Protein AF-A0A353R344-F1 (afdb_monomer_lite)

Radius of gyration: 13.62 Å; chains: 1; bounding box: 38×19×35 Å

Structure (mmCIF, N/CA/C/O backbone):
data_AF-A0A353R344-F1
#
_entry.id   AF-A0A353R344-F1
#
loop_
_atom_site.group_PDB
_atom_site.id
_atom_site.type_symbol
_atom_site.label_atom_id
_atom_site.label_alt_id
_atom_site.label_comp_id
_atom_site.label_asym_id
_atom_site.label_entity_id
_atom_site.label_seq_id
_atom_site.pdbx_PDB_ins_code
_atom_site.Cartn_x
_atom_site.Cartn_y
_atom_site.Cartn_z
_atom_site.occupancy
_atom_site.B_iso_or_equiv
_atom_site.auth_seq_id
_atom_site.auth_comp_id
_atom_site.auth_asym_id
_atom_site.auth_atom_id
_atom_site.pdbx_PDB_model_num
ATOM 1 N N . GLY A 1 1 ? 18.138 12.105 4.339 1.00 71.88 1 GLY A N 1
ATOM 2 C CA . GLY A 1 1 ? 16.715 11.893 4.014 1.00 71.88 1 GLY A CA 1
ATOM 3 C C . GLY A 1 1 ? 16.516 10.464 3.564 1.00 71.88 1 GLY A C 1
ATOM 4 O O . GLY A 1 1 ? 17.320 9.983 2.771 1.00 71.88 1 GLY A O 1
ATOM 5 N N . TYR A 1 2 ? 15.501 9.785 4.090 1.00 81.69 2 TYR A N 1
ATOM 6 C CA . TYR A 1 2 ? 15.155 8.422 3.682 1.00 81.69 2 TYR A CA 1
ATOM 7 C C . TYR A 1 2 ? 14.350 8.456 2.379 1.00 81.69 2 TYR A C 1
ATOM 9 O O . TYR A 1 2 ? 13.499 9.324 2.196 1.00 81.69 2 TYR A O 1
ATOM 17 N N . LYS A 1 3 ? 14.643 7.541 1.450 1.00 84.88 3 LYS A N 1
ATOM 18 C CA . LYS A 1 3 ? 13.891 7.407 0.195 1.00 84.88 3 LYS A CA 1
ATOM 19 C C . LYS A 1 3 ? 12.830 6.324 0.358 1.00 84.88 3 LYS A C 1
ATOM 21 O O . LYS A 1 3 ? 13.172 5.177 0.628 1.00 84.88 3 LYS A O 1
ATOM 26 N N . THR A 1 4 ? 11.567 6.665 0.121 1.00 89.94 4 THR A N 1
ATOM 27 C CA . THR A 1 4 ? 10.457 5.703 0.144 1.00 89.94 4 THR A CA 1
ATOM 28 C C . THR A 1 4 ? 10.143 5.237 -1.272 1.00 89.94 4 THR A C 1
ATOM 30 O O . THR A 1 4 ? 9.684 6.018 -2.101 1.00 89.94 4 THR A O 1
ATOM 33 N N . HIS A 1 5 ? 10.391 3.955 -1.560 1.00 93.00 5 HIS A N 1
ATOM 34 C CA . HIS A 1 5 ? 10.045 3.339 -2.848 1.00 93.00 5 HIS A CA 1
ATOM 35 C C . HIS A 1 5 ? 8.720 2.559 -2.807 1.00 93.00 5 HIS A C 1
ATOM 37 O O . HIS A 1 5 ? 8.257 2.088 -3.842 1.00 93.00 5 HIS A O 1
ATOM 43 N N . ALA A 1 6 ? 8.091 2.416 -1.641 1.00 93.38 6 ALA A N 1
ATOM 44 C CA . ALA A 1 6 ? 6.766 1.815 -1.541 1.00 93.38 6 ALA A CA 1
ATOM 45 C C . ALA A 1 6 ? 5.706 2.742 -2.162 1.00 93.38 6 ALA A C 1
ATOM 47 O O . ALA A 1 6 ? 5.766 3.959 -1.979 1.00 93.38 6 ALA A O 1
ATOM 48 N N . LYS A 1 7 ? 4.733 2.177 -2.887 1.00 96.44 7 LYS A N 1
ATOM 49 C CA . LYS A 1 7 ? 3.572 2.914 -3.404 1.00 96.44 7 LYS A CA 1
ATOM 50 C C . LYS A 1 7 ? 2.336 2.452 -2.673 1.00 96.44 7 LYS A C 1
ATOM 52 O O . LYS A 1 7 ? 1.770 1.405 -2.965 1.00 96.44 7 LYS A O 1
ATOM 57 N N . LEU A 1 8 ? 1.956 3.252 -1.689 1.00 96.81 8 LEU A N 1
ATOM 58 C CA . LEU A 1 8 ? 0.870 2.965 -0.772 1.00 96.81 8 LEU A CA 1
ATOM 59 C C . LEU A 1 8 ? -0.101 4.141 -0.787 1.00 96.81 8 LEU A C 1
ATOM 61 O O . LEU A 1 8 ? 0.316 5.298 -0.770 1.00 96.81 8 LEU A O 1
ATOM 65 N N . THR A 1 9 ? -1.392 3.847 -0.828 1.00 97.00 9 THR A N 1
ATOM 66 C CA . THR A 1 9 ? -2.451 4.816 -0.540 1.00 97.00 9 THR A CA 1
ATOM 67 C C . THR A 1 9 ? -3.289 4.245 0.582 1.00 97.00 9 THR A C 1
ATOM 69 O O . THR A 1 9 ? -3.661 3.076 0.526 1.00 97.00 9 THR A O 1
ATOM 72 N N . TRP A 1 10 ? -3.582 5.059 1.589 1.00 96.81 10 TRP A N 1
ATOM 73 C CA . TRP A 1 10 ? -4.377 4.665 2.741 1.00 96.81 10 TRP A CA 1
ATOM 74 C C . TRP A 1 10 ? -5.498 5.677 2.953 1.00 96.81 10 TRP A C 1
ATOM 76 O O . TRP A 1 10 ? -5.263 6.882 3.013 1.00 96.81 10 TRP A O 1
ATOM 86 N N . VAL A 1 11 ? -6.727 5.178 3.011 1.00 97.12 11 VAL A N 1
ATOM 87 C CA . VAL A 1 11 ? -7.947 5.961 3.181 1.00 97.12 11 VAL A CA 1
ATOM 88 C C . VAL A 1 11 ? -8.666 5.449 4.418 1.00 97.12 11 VAL A C 1
ATOM 90 O O . VAL A 1 11 ? -9.055 4.282 4.488 1.00 97.12 11 VAL A O 1
ATOM 93 N N . VAL A 1 12 ? -8.882 6.342 5.378 1.00 95.94 12 VAL A N 1
ATOM 94 C CA . VAL A 1 12 ? -9.713 6.080 6.554 1.00 95.94 12 VAL A CA 1
ATOM 95 C C . VAL A 1 12 ? -11.072 6.729 6.324 1.00 95.94 12 VAL A C 1
ATOM 97 O O . VAL A 1 12 ? -11.175 7.946 6.175 1.00 95.94 12 VAL A O 1
ATOM 100 N N . ARG A 1 13 ? -12.126 5.915 6.280 1.00 97.06 13 ARG A N 1
ATOM 101 C CA . ARG A 1 13 ? -13.507 6.357 6.068 1.00 97.06 13 ARG A CA 1
ATOM 102 C C . ARG A 1 13 ? -14.363 5.994 7.270 1.00 97.06 13 ARG A C 1
ATOM 104 O O . ARG A 1 13 ? -14.323 4.866 7.748 1.00 97.06 13 ARG A O 1
ATOM 111 N N . ARG A 1 14 ? -15.187 6.928 7.742 1.00 97.12 14 ARG A N 1
ATOM 112 C CA . ARG A 1 14 ? -16.208 6.632 8.752 1.00 97.12 14 ARG A CA 1
ATOM 113 C C . ARG A 1 14 ? -17.427 5.992 8.086 1.00 97.12 14 ARG A C 1
ATOM 115 O O . ARG A 1 14 ? -18.030 6.592 7.203 1.00 97.12 14 ARG A O 1
ATOM 122 N N . GLU A 1 15 ? -17.792 4.797 8.533 1.00 96.75 15 GLU A N 1
ATOM 123 C CA . GLU A 1 15 ? -18.986 4.057 8.116 1.00 96.75 15 GLU A CA 1
ATOM 124 C C . GLU A 1 15 ? -19.896 3.871 9.332 1.00 96.75 15 GLU A C 1
ATOM 126 O O . GLU A 1 15 ? -19.666 3.028 10.201 1.00 96.75 15 GLU A O 1
ATOM 131 N N . GLY A 1 16 ? -20.908 4.736 9.439 1.00 96.06 16 GLY A N 1
ATOM 132 C CA . GLY A 1 16 ? -21.754 4.817 10.627 1.00 96.06 16 GLY A CA 1
ATOM 133 C C . GLY A 1 16 ? -20.935 5.158 11.876 1.00 96.06 16 GLY A C 1
ATOM 134 O O . GLY A 1 16 ? -20.331 6.227 11.968 1.00 96.06 16 GLY A O 1
ATOM 135 N N . ARG A 1 17 ? -20.915 4.239 12.849 1.00 95.44 17 ARG A N 1
ATOM 136 C CA . ARG A 1 17 ? -20.160 4.395 14.107 1.00 95.44 17 ARG A CA 1
ATOM 137 C C . ARG A 1 17 ? -18.740 3.823 14.054 1.00 95.44 17 ARG A C 1
ATOM 139 O O . ARG A 1 17 ? -18.009 3.975 15.026 1.00 95.44 17 ARG A O 1
ATOM 146 N N . GLN A 1 18 ? -18.347 3.184 12.955 1.00 94.94 18 GLN A N 1
ATOM 147 C CA . GLN A 1 18 ? -17.054 2.512 12.827 1.00 94.94 18 GLN A CA 1
ATOM 148 C C . GLN A 1 18 ? -16.136 3.264 11.857 1.00 94.94 18 GLN A C 1
ATOM 150 O O . GLN A 1 18 ? -16.596 3.953 10.946 1.00 94.94 18 GLN A O 1
ATOM 155 N N . LEU A 1 19 ? -14.824 3.149 12.066 1.00 95.12 19 LEU A N 1
ATOM 156 C CA . LEU A 1 19 ? -13.824 3.561 11.084 1.00 95.12 19 LEU A CA 1
ATOM 157 C C . LEU A 1 19 ? -13.448 2.349 10.240 1.00 95.12 19 LEU A C 1
ATOM 159 O O . LEU A 1 19 ? -13.207 1.267 10.772 1.00 95.12 19 LEU A O 1
ATOM 163 N N . ARG A 1 20 ? -13.391 2.540 8.925 1.00 95.62 20 ARG A N 1
ATOM 164 C CA . ARG A 1 20 ? -13.000 1.519 7.965 1.00 95.62 20 ARG A CA 1
ATOM 165 C C . ARG A 1 20 ? -11.815 1.984 7.146 1.00 95.62 20 ARG A C 1
ATOM 167 O O . ARG A 1 20 ? -11.734 3.139 6.733 1.00 95.62 20 ARG A O 1
ATOM 174 N N . HIS A 1 21 ? -10.880 1.066 6.963 1.00 97.19 21 HIS A N 1
ATOM 175 C CA . HIS A 1 21 ? -9.602 1.333 6.335 1.00 97.19 21 HIS A CA 1
ATOM 176 C C . HIS A 1 21 ? -9.609 0.686 4.954 1.00 97.19 21 HIS A C 1
ATOM 178 O O . HIS A 1 21 ? -9.946 -0.490 4.806 1.00 97.19 21 HIS A O 1
ATOM 184 N N . TYR A 1 22 ? -9.242 1.475 3.956 1.00 97.69 22 TYR A N 1
ATOM 185 C CA . TYR A 1 22 ? -9.051 1.041 2.584 1.00 97.69 22 TYR A CA 1
ATOM 186 C C . TYR A 1 22 ? -7.633 1.377 2.178 1.00 97.69 22 TYR A C 1
ATOM 188 O O . TYR A 1 22 ? -7.138 2.465 2.477 1.00 97.69 22 TYR A O 1
ATOM 196 N N . MET A 1 23 ? -6.981 0.461 1.481 1.00 97.88 23 MET A N 1
ATOM 197 C CA . MET A 1 23 ? -5.627 0.688 1.018 1.00 97.88 23 MET A CA 1
ATOM 198 C C . MET A 1 23 ? -5.407 0.141 -0.378 1.00 97.88 23 MET A C 1
ATOM 200 O O . MET A 1 23 ? -5.994 -0.867 -0.776 1.00 97.88 23 MET A O 1
ATOM 204 N N . HIS A 1 24 ? -4.525 0.829 -1.093 1.00 98.00 24 HIS A N 1
ATOM 205 C CA . HIS A 1 24 ? -3.944 0.379 -2.341 1.00 98.00 24 HIS A CA 1
ATOM 206 C C . HIS A 1 24 ? -2.441 0.174 -2.150 1.00 98.00 24 HIS A C 1
ATOM 208 O O . HIS A 1 24 ? -1.756 1.071 -1.651 1.00 98.00 24 HIS A O 1
ATOM 214 N N . LEU A 1 25 ? -1.938 -0.990 -2.558 1.00 97.56 25 LEU A N 1
ATOM 215 C CA . LEU A 1 25 ? -0.518 -1.326 -2.570 1.00 97.56 25 LEU A CA 1
ATOM 216 C C . LEU A 1 25 ? -0.097 -1.612 -4.011 1.00 97.56 25 LEU A C 1
ATOM 218 O O . LEU A 1 25 ? -0.637 -2.524 -4.633 1.00 97.56 25 LEU A O 1
ATOM 222 N N . GLY A 1 26 ? 0.844 -0.831 -4.539 1.00 96.94 26 GLY A N 1
ATOM 223 C CA . GLY A 1 26 ? 1.315 -0.942 -5.919 1.00 96.94 26 GLY A CA 1
ATOM 224 C C . GLY A 1 26 ? 2.788 -1.332 -6.022 1.00 96.94 26 GLY A C 1
ATOM 225 O O . GLY A 1 26 ? 3.621 -0.832 -5.262 1.00 96.94 26 GLY A O 1
ATOM 226 N N . THR A 1 27 ? 3.124 -2.174 -7.003 1.00 96.38 27 THR A N 1
ATOM 227 C CA . THR A 1 27 ? 4.521 -2.360 -7.449 1.00 96.38 27 THR A CA 1
ATOM 228 C C . THR A 1 27 ? 4.995 -1.169 -8.287 1.00 96.38 27 THR A C 1
ATOM 230 O O . THR A 1 27 ? 6.161 -0.777 -8.212 1.00 96.38 27 THR A O 1
ATOM 233 N N . GLY A 1 28 ? 4.060 -0.559 -9.021 1.00 93.62 28 GLY A N 1
ATOM 234 C CA . GLY A 1 28 ? 4.270 0.579 -9.908 1.00 93.62 28 GLY A CA 1
ATOM 235 C C . GLY A 1 28 ? 3.923 1.930 -9.297 1.00 93.62 28 GLY A C 1
ATOM 236 O O . GLY A 1 28 ? 3.309 2.038 -8.235 1.00 93.62 28 GLY A O 1
ATOM 237 N N . ASN A 1 29 ? 4.310 2.992 -10.002 1.00 93.81 29 ASN A N 1
ATOM 238 C CA . ASN A 1 29 ? 4.014 4.373 -9.618 1.00 93.81 29 ASN A CA 1
ATOM 239 C C . ASN A 1 29 ? 2.608 4.806 -10.064 1.00 93.81 29 ASN A C 1
ATOM 241 O O . ASN A 1 29 ? 2.108 4.360 -11.091 1.00 93.81 29 ASN A O 1
ATOM 245 N N . TYR A 1 30 ? 2.019 5.786 -9.371 1.00 92.06 30 TYR A N 1
ATOM 246 C CA . TYR A 1 30 ? 0.687 6.340 -9.678 1.00 92.06 30 TYR A CA 1
ATOM 247 C C . TYR A 1 30 ? 0.615 7.219 -10.945 1.00 92.06 30 TYR A C 1
ATOM 249 O O . TYR A 1 30 ? -0.377 7.907 -11.181 1.00 92.06 30 TYR A O 1
ATOM 257 N N . HIS A 1 31 ? 1.660 7.238 -11.772 1.00 93.25 31 HIS A N 1
ATOM 258 C CA . HIS A 1 31 ? 1.718 8.099 -12.947 1.00 93.25 31 HIS A CA 1
ATOM 259 C C . HIS A 1 31 ? 0.976 7.462 -14.137 1.00 93.25 31 HIS A C 1
ATOM 261 O O . HIS A 1 31 ? 1.451 6.516 -14.768 1.00 93.25 31 HIS A O 1
ATOM 267 N N . ALA A 1 32 ? -0.192 8.013 -14.480 1.00 89.50 32 ALA A N 1
ATOM 268 C CA . ALA A 1 32 ? -1.122 7.424 -15.452 1.00 89.50 32 ALA A CA 1
ATOM 269 C C . ALA A 1 32 ? -0.520 7.175 -16.850 1.00 89.50 32 ALA A C 1
ATOM 271 O O . ALA A 1 32 ? -0.889 6.210 -17.519 1.00 89.50 32 ALA A O 1
ATOM 272 N N . ARG A 1 33 ? 0.427 8.013 -17.301 1.00 90.50 33 ARG A N 1
ATOM 273 C CA . ARG A 1 33 ? 1.073 7.849 -18.618 1.00 90.50 33 ARG A CA 1
ATOM 274 C C . ARG A 1 33 ? 1.932 6.586 -18.686 1.00 90.50 33 ARG A C 1
ATOM 276 O O . ARG A 1 33 ? 1.944 5.917 -19.713 1.00 90.50 33 ARG A O 1
ATOM 283 N N . THR A 1 34 ? 2.644 6.274 -17.605 1.00 89.12 34 THR A N 1
ATOM 284 C CA . THR A 1 34 ? 3.569 5.133 -17.544 1.00 89.12 34 THR A CA 1
ATOM 285 C C . THR A 1 34 ? 2.843 3.849 -17.164 1.00 89.12 34 THR A C 1
ATOM 287 O O . THR A 1 34 ? 3.271 2.779 -17.574 1.00 89.12 34 THR A O 1
ATOM 290 N N . ALA A 1 35 ? 1.698 3.942 -16.481 1.00 88.88 35 ALA A N 1
ATOM 291 C CA . ALA A 1 35 ? 0.869 2.785 -16.132 1.00 88.88 35 ALA A CA 1
ATOM 292 C C . ALA A 1 35 ? 0.406 1.955 -17.349 1.00 88.88 35 ALA A C 1
ATOM 294 O O . ALA A 1 35 ? 0.076 0.788 -17.203 1.00 88.88 35 ALA A O 1
ATOM 295 N N . ARG A 1 36 ? 0.380 2.540 -18.558 1.00 89.94 36 ARG A N 1
ATOM 296 C CA . ARG A 1 36 ? 0.071 1.816 -19.809 1.00 89.94 36 ARG A CA 1
ATOM 297 C C . ARG A 1 36 ? 1.285 1.142 -20.452 1.00 89.94 36 ARG A C 1
ATOM 299 O O . ARG A 1 36 ? 1.121 0.359 -21.378 1.00 89.94 36 ARG A O 1
ATOM 306 N N . GLN A 1 37 ? 2.486 1.529 -20.038 1.00 94.31 37 GLN A N 1
ATOM 307 C CA . GLN A 1 37 ? 3.754 1.118 -20.645 1.00 94.31 37 GLN A CA 1
ATOM 308 C C . GLN A 1 37 ? 4.445 0.037 -19.814 1.00 94.31 37 GLN A C 1
ATOM 310 O O . GLN A 1 37 ? 5.141 -0.807 -20.368 1.00 94.31 37 GLN A O 1
ATOM 315 N N . TYR A 1 38 ? 4.240 0.06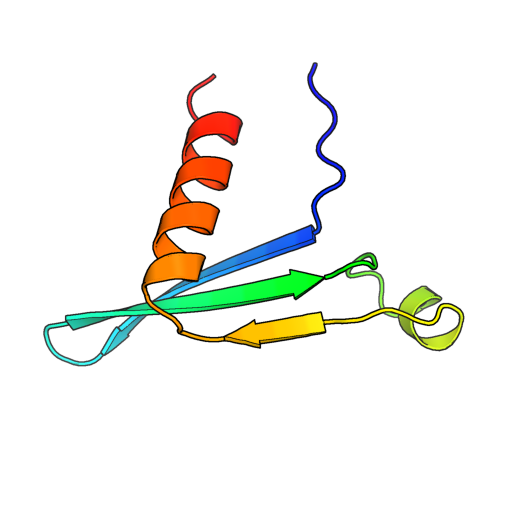0 -18.498 1.00 93.81 38 TYR A N 1
ATOM 316 C CA . TYR A 1 38 ? 4.800 -0.910 -17.569 1.00 93.81 38 TYR A CA 1
ATOM 317 C C . TYR A 1 38 ? 3.729 -1.877 -17.084 1.00 93.81 38 TYR A C 1
ATOM 319 O O . TYR A 1 38 ? 2.558 -1.526 -16.952 1.00 93.81 38 TYR A O 1
ATOM 327 N N . THR A 1 39 ? 4.154 -3.112 -16.837 1.00 95.19 39 THR A N 1
ATOM 328 C CA . THR A 1 39 ? 3.317 -4.123 -16.197 1.00 95.19 39 THR A CA 1
ATOM 329 C C . THR A 1 39 ? 3.554 -4.055 -14.700 1.00 95.19 39 THR A C 1
ATOM 331 O O . THR A 1 39 ? 4.679 -4.246 -14.247 1.00 95.19 39 THR A O 1
ATOM 334 N N . ASP A 1 40 ? 2.490 -3.799 -13.951 1.00 96.19 40 ASP A N 1
ATOM 335 C CA . ASP A 1 40 ? 2.524 -3.647 -12.505 1.00 96.19 40 ASP A CA 1
ATOM 336 C C . ASP A 1 40 ? 1.311 -4.320 -11.866 1.00 96.19 40 ASP A C 1
ATOM 338 O O . ASP A 1 40 ? 0.259 -4.475 -12.490 1.00 96.19 40 ASP A O 1
ATOM 342 N N . PHE A 1 41 ? 1.450 -4.677 -10.592 1.00 96.38 41 PHE A N 1
ATOM 343 C CA . PHE A 1 41 ? 0.349 -5.147 -9.765 1.00 96.38 41 PHE A CA 1
ATOM 344 C C . PHE A 1 41 ? -0.122 -4.040 -8.825 1.00 96.38 41 PHE A C 1
ATOM 346 O O . PHE A 1 41 ? 0.683 -3.303 -8.249 1.00 96.38 41 PHE A O 1
ATOM 353 N N . GLY A 1 42 ? -1.440 -3.963 -8.651 1.00 96.19 42 GLY A N 1
ATOM 354 C CA . GLY A 1 42 ? -2.104 -3.117 -7.668 1.00 96.19 42 GLY A CA 1
ATOM 355 C C . GLY A 1 42 ? -3.084 -3.947 -6.849 1.00 96.19 42 GLY A C 1
ATOM 356 O O . GLY A 1 42 ? -3.984 -4.574 -7.407 1.00 96.19 42 GLY A O 1
ATOM 357 N N . LEU A 1 43 ? -2.912 -3.965 -5.529 1.00 97.75 43 LEU A N 1
ATOM 358 C CA . LEU A 1 43 ? -3.832 -4.611 -4.600 1.00 97.75 43 LEU A CA 1
ATOM 359 C C . LEU A 1 43 ? -4.679 -3.546 -3.910 1.00 97.75 43 LEU A C 1
ATOM 361 O O . LEU A 1 43 ? -4.164 -2.794 -3.086 1.00 97.75 43 LEU A O 1
ATOM 365 N N . LEU A 1 44 ? -5.978 -3.522 -4.206 1.00 98.06 44 LEU A N 1
ATOM 366 C CA . LEU A 1 44 ? -6.966 -2.744 -3.460 1.00 98.06 44 LEU A CA 1
ATOM 367 C C . LEU A 1 44 ? -7.653 -3.653 -2.436 1.00 98.06 44 LEU A C 1
ATOM 369 O O . LEU A 1 44 ? -8.228 -4.678 -2.801 1.00 98.06 44 LEU A O 1
ATOM 373 N N . THR A 1 45 ? -7.593 -3.307 -1.153 1.00 98.00 45 THR A N 1
ATOM 374 C CA . THR A 1 45 ? -8.104 -4.177 -0.084 1.00 98.00 45 THR A CA 1
ATOM 375 C C . THR A 1 45 ? -8.575 -3.387 1.140 1.00 98.00 45 THR A C 1
ATOM 377 O O . THR A 1 45 ? -8.245 -2.216 1.315 1.00 98.00 45 THR A O 1
ATOM 380 N N . CYS A 1 46 ? -9.375 -4.044 1.981 1.00 97.75 46 CYS A N 1
ATOM 381 C CA . CYS A 1 46 ? -9.785 -3.582 3.312 1.00 97.75 46 CYS A CA 1
ATOM 382 C C . CYS A 1 46 ? -9.491 -4.634 4.402 1.00 97.75 46 CYS A C 1
ATOM 384 O O . CYS A 1 46 ? -10.124 -4.643 5.456 1.00 97.75 46 CYS A O 1
ATOM 386 N N . ASN A 1 47 ? -8.557 -5.559 4.138 1.00 97.88 47 ASN A N 1
ATOM 387 C CA . ASN A 1 47 ? -8.116 -6.558 5.111 1.00 97.88 47 ASN A CA 1
ATOM 388 C C . ASN A 1 47 ? -7.508 -5.874 6.355 1.00 97.88 47 ASN A C 1
ATOM 390 O O . ASN A 1 47 ? -6.524 -5.152 6.213 1.00 97.88 47 ASN A O 1
ATOM 394 N N . PRO A 1 48 ? -8.020 -6.128 7.571 1.00 95.94 48 PRO A N 1
ATOM 395 C CA . PRO A 1 48 ? -7.584 -5.415 8.770 1.00 95.94 48 PRO A CA 1
ATOM 396 C C . PRO A 1 48 ? -6.092 -5.591 9.087 1.00 95.94 48 PRO A C 1
ATOM 398 O O . PRO A 1 48 ? -5.462 -4.625 9.503 1.00 95.94 48 PRO A O 1
ATOM 401 N N . LYS A 1 49 ? -5.502 -6.767 8.822 1.00 97.38 49 LYS A N 1
ATOM 402 C CA . LYS A 1 49 ? -4.074 -7.020 9.094 1.00 97.38 49 LYS A CA 1
ATOM 403 C C . LYS A 1 49 ? -3.170 -6.168 8.207 1.00 97.38 49 LYS A C 1
ATOM 405 O O . LYS A 1 49 ? -2.278 -5.487 8.685 1.00 97.38 49 LY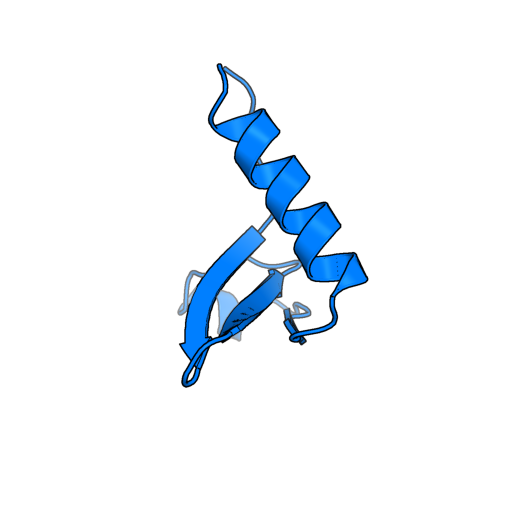S A O 1
ATOM 410 N N . ILE A 1 50 ? -3.469 -6.133 6.908 1.00 96.94 50 ILE A N 1
ATOM 411 C CA . ILE A 1 50 ? -2.710 -5.308 5.956 1.00 96.94 50 ILE A CA 1
ATOM 412 C C . ILE A 1 50 ? -2.899 -3.814 6.275 1.00 96.94 50 ILE A C 1
ATOM 414 O O . ILE A 1 50 ? -1.992 -3.015 6.066 1.00 96.94 50 ILE A O 1
ATOM 418 N N . ALA A 1 51 ? -4.069 -3.416 6.782 1.00 96.44 51 ALA A N 1
ATOM 419 C CA . ALA A 1 51 ? -4.343 -2.023 7.126 1.00 96.44 51 ALA A CA 1
ATOM 420 C C . ALA A 1 51 ? -3.514 -1.563 8.332 1.00 96.44 51 ALA A C 1
ATOM 422 O O . ALA A 1 51 ? -3.044 -0.426 8.345 1.00 96.44 51 ALA A O 1
ATOM 423 N N . GLU A 1 52 ? -3.339 -2.439 9.320 1.00 96.19 52 GLU A N 1
ATOM 424 C CA . GLU A 1 52 ? -2.470 -2.215 10.475 1.00 96.19 52 GLU A CA 1
ATOM 425 C C . GLU A 1 52 ? -1.006 -2.058 10.043 1.00 96.19 52 GLU A C 1
ATOM 427 O O . GLU A 1 52 ? -0.379 -1.051 10.377 1.00 96.19 52 GLU A O 1
ATOM 432 N N . ASP A 1 53 ? -0.502 -2.960 9.195 1.00 96.69 53 ASP A N 1
ATOM 433 C CA . ASP A 1 53 ? 0.862 -2.878 8.654 1.00 96.69 53 ASP A CA 1
ATOM 434 C C . ASP A 1 53 ? 1.099 -1.568 7.883 1.00 96.69 53 ASP A C 1
ATOM 436 O O . ASP A 1 53 ? 2.097 -0.873 8.091 1.00 96.69 53 ASP A O 1
ATOM 440 N N . VAL A 1 54 ? 0.160 -1.182 7.011 1.00 96.38 54 VAL A N 1
ATOM 441 C CA . VAL A 1 54 ? 0.245 0.075 6.251 1.00 96.38 54 VAL A CA 1
ATOM 442 C C . VAL A 1 54 ? 0.231 1.284 7.190 1.00 96.38 54 VAL A C 1
ATOM 444 O O . VAL A 1 54 ? 1.018 2.211 6.991 1.00 96.38 54 VAL A O 1
ATOM 447 N N . ASN A 1 55 ? -0.603 1.274 8.232 1.00 95.00 55 ASN A N 1
ATOM 448 C CA . ASN A 1 55 ? -0.624 2.331 9.242 1.00 95.00 55 ASN A CA 1
ATOM 449 C C . ASN A 1 55 ? 0.736 2.470 9.952 1.00 95.00 55 ASN A C 1
ATOM 451 O O . ASN A 1 55 ? 1.228 3.588 10.100 1.00 95.00 55 ASN A O 1
ATOM 455 N N . HIS A 1 56 ? 1.388 1.361 10.317 1.00 94.88 56 HIS A N 1
ATOM 456 C CA . HIS A 1 56 ? 2.732 1.396 10.907 1.00 94.88 56 HIS A CA 1
ATOM 457 C C . HIS A 1 56 ? 3.781 1.999 9.967 1.00 94.88 56 HIS A C 1
ATOM 459 O O . HIS A 1 56 ? 4.603 2.801 10.415 1.00 94.88 56 HIS A O 1
ATOM 465 N N . VAL A 1 57 ? 3.726 1.684 8.668 1.00 94.56 57 VAL A N 1
ATOM 466 C CA . VAL A 1 57 ? 4.619 2.294 7.668 1.00 94.56 57 VAL A CA 1
ATOM 467 C C . VAL A 1 57 ? 4.410 3.807 7.603 1.00 94.56 57 VAL A C 1
ATOM 469 O O . VAL A 1 57 ? 5.386 4.555 7.632 1.00 94.56 57 VAL A O 1
ATOM 472 N N . PHE A 1 58 ? 3.161 4.278 7.542 1.00 93.94 58 PHE A N 1
ATOM 473 C CA . PHE A 1 58 ? 2.881 5.716 7.525 1.00 93.94 58 PHE A CA 1
ATOM 474 C C . PHE A 1 58 ? 3.356 6.405 8.805 1.00 93.94 58 PHE A C 1
ATOM 476 O O . PHE A 1 58 ? 4.034 7.424 8.705 1.00 93.94 58 PHE A O 1
ATOM 483 N N . LEU A 1 59 ? 3.089 5.823 9.980 1.00 93.25 59 LEU A N 1
ATOM 484 C CA . LEU A 1 59 ? 3.591 6.338 11.256 1.00 93.25 59 LEU A CA 1
ATOM 485 C C . LEU A 1 59 ? 5.116 6.476 11.232 1.00 93.25 59 LEU A C 1
ATOM 487 O O . LEU A 1 59 ? 5.627 7.564 11.475 1.00 93.25 59 LEU A O 1
ATOM 491 N N . GLN A 1 60 ? 5.847 5.432 10.836 1.00 92.50 60 GLN A N 1
ATOM 492 C CA . GLN A 1 60 ? 7.310 5.481 10.754 1.00 92.50 60 GLN A CA 1
ATOM 493 C C . GLN A 1 60 ? 7.824 6.569 9.794 1.00 92.50 60 GLN A C 1
ATOM 495 O O . GLN A 1 60 ? 8.869 7.164 10.051 1.00 92.50 60 GLN A O 1
ATOM 500 N N . LEU A 1 61 ? 7.108 6.837 8.699 1.00 91.06 61 LEU A N 1
ATOM 501 C CA . LEU A 1 61 ? 7.479 7.872 7.730 1.00 91.06 61 LEU A CA 1
ATOM 502 C C . LEU A 1 61 ? 7.166 9.298 8.207 1.00 91.06 61 LEU A C 1
ATOM 504 O O . LEU A 1 61 ? 7.830 10.226 7.754 1.00 91.06 61 LEU A O 1
ATOM 508 N N . THR A 1 62 ? 6.161 9.477 9.069 1.00 89.50 62 THR A N 1
ATOM 509 C CA . THR A 1 62 ? 5.705 10.800 9.541 1.00 89.50 62 THR A CA 1
ATOM 510 C C . THR A 1 62 ? 6.171 11.175 10.946 1.00 89.50 62 THR A C 1
ATOM 512 O O . THR A 1 62 ? 6.077 12.338 11.317 1.00 89.50 62 T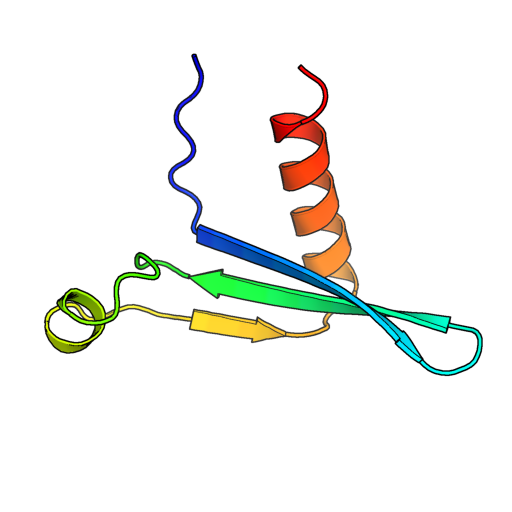HR A O 1
ATOM 515 N N . SER A 1 63 ? 6.617 10.210 11.754 1.00 79.50 63 SER A N 1
ATOM 516 C CA . SER A 1 63 ? 7.019 10.419 13.155 1.00 79.50 63 SER A CA 1
ATOM 517 C C . SER A 1 63 ? 8.492 10.831 13.332 1.00 79.50 63 SER A C 1
ATOM 519 O O . SER A 1 63 ? 9.018 10.740 14.441 1.00 79.50 63 SER A O 1
ATOM 521 N N . LEU A 1 64 ? 9.144 11.286 12.259 1.00 56.06 64 LEU A N 1
ATOM 522 C CA . LEU A 1 64 ? 10.473 11.913 12.221 1.00 56.06 64 LEU A CA 1
ATOM 523 C C . LEU A 1 64 ? 10.337 13.339 11.684 1.00 56.06 64 LEU A C 1
ATOM 525 O O . LEU A 1 64 ? 11.098 14.206 12.164 1.00 56.06 64 LEU A O 1
#

Foldseek 3Di:
DDDDPWDKDWDWDDDPPDIFIKMKTKPDDPDPVCPVVDDIDIDIDRPPVVRVVVVVVVCVVPVD

pLDDT: mean 93.49, std 6.63, range [56.06, 98.06]

Secondary structure (DSSP, 8-state):
------EEEEEEEEETTEEEEEEEEESS-S-TTTTTTS---EEEE--HHHHHHHHHHHHHHH--

Sequence (64 aa):
GYKTHAKLTWVVRREGRQLRHYMHLGTGNYHARTARQYTDFGLLTCNPKIAEDVNHVFLQLTSL

=== Feature glossary ===
The record interleaves many kinds of information about one protein. Here is each kind framed as the question it answers.

Q: What does the local fold look like, residue by residue?
A: A 3Di character summarizes, for each residue, the relative orientation of the Cα frame of its nearest spatial neighbor. Because it encodes fold topology rather than chemistry, 3Di alignments detect remote structural similarity that sequence alignment misses.

Q: Which residues are in helices, strands, or loops?
A: Secondary structure is the local, repeating backbone conformation. DSSP classifies it into eight states 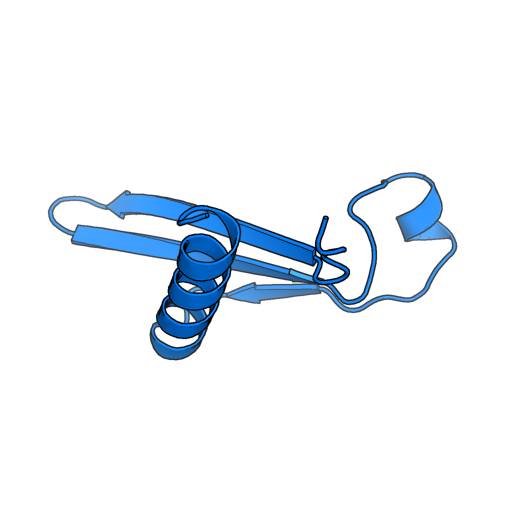by reading the hydrogen-bond network: three helix types (H, G, I), two β types (E, B), two non-regular types (T, S), and unstructured coil (-).

Q: How big and how compact is the whole molecule?
A: Three whole-structure scalars: the radius of gyration (RMS distance of Cα from centroid, in Å), the count of Cα–Cα contacts (pairs closer than 8 Å and separated by more than four residues in sequence — i.e. tertiary, not local, contacts), and the bounding-box dimensions. Together they distinguish compact globular folds from extended fibres or disordered chains.

Q: How confident is the AlphaFold model at each residue?
A: For AlphaFold models, the B-factor field carries pLDDT — the model's own estimate of local accuracy on a 0–100 scale. Regions with pLDDT<50 should be treated as essentially unmodeled; they often correspond to intrinsically disordered segments.

Q: What family and function is it annotated with?
A: Functional annotations link the protein to curated databases. InterPro entries identify conserved domains and families by matching the sequence against member-database signatures (Pfam, PROSITE, CDD, …). Gene Ontology (GO) terms describe molecular function, biological process, and cellular component in a controlled vocabulary. CATH places the structure in a hierarchical fold classification (Class/Architecture/Topology/Homologous-superfamily). The organism is the source species.

Q: What known structures does this most resemble?
A: Nearest PDB neighbors are the top structural matches found by Foldseek when searching this structure against the entire Protein Data Bank. Each hit reports a TM-score (0 to 1; >0.5 almost always implies the same fold) and an E-value. These are *structural* homologs — they may share no detectable sequence similarity.

Q: Which residues are buried vs exposed?
A: Solvent-accessible surface area (SASA) is the area in Å² traced out by the centre of a 1.4 Å probe sphere (a water mo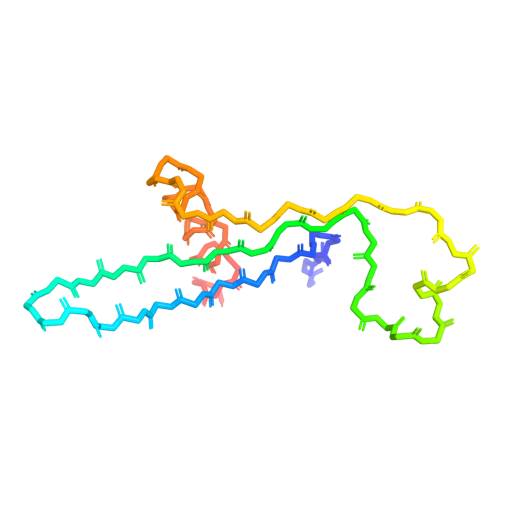lecule) rolled over the protein's van der Waals surface (Shrake–Rupley / Lee–Richards construction). Buried residues have near-zero SASA; fully exposed residues can exceed 200 Å². The total SASA scales roughly with the number of surface residues.

Q: What are the backbone torsion angles?
A: φ (phi) and ψ (psi) are the two rotatable backbone dihedrals per residue: φ is the C(i-1)–N–Cα–C torsion, ψ is the N–Cα–C–N(i+1) torsion, both in degrees on (−180°, 180°]. α-helical residues cluster near (−60°, −45°); β-strand residues near (−120°, +130°). A Ramachandr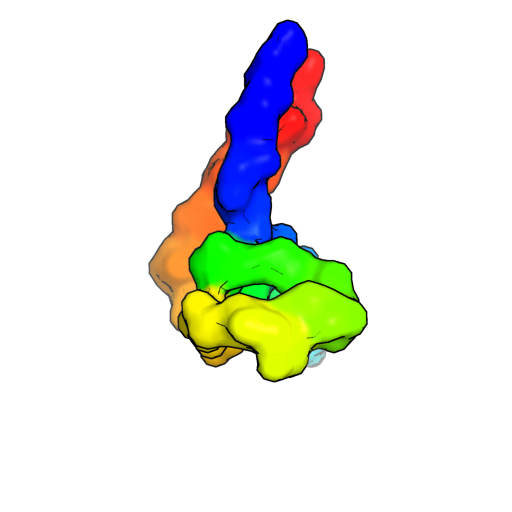an plot is simply a scatter of (φ, ψ) for every residue.

Q: Are the domains correctly placed relative to each other?
A: Predicted aligned error is AlphaFold's pairwise confidence. Unlike pLDDT (per-residue), PAE is per-residue-pair and captures whether two parts of the structure are correctly placed relative to each other. Units are ångströms of expected positional error.

Q: What if only a Cα trace is available?
A: P-SEA three-state annotation labels each residue as helix, strand, or coil based purely on the geometry of the Cα trace. It serves as a fallback when the full backbone (and thus DSSP) is unavailable.

Q: What is the amino-acid chain?
A: This is the polypeptide sequence — one letter per residue, N-terminus first. Length ranges from a few dozen residues for small domains to over a thousand for large multi-domain proteins.

Q: What do the rendered images show?
A: The six renders are orthographic views along the three Cartesian axes in both directions. Representation (cartoon, sticks, or surface) and color scheme (sequence-rainbow or by-chain) vary across proteins so the training set covers all the common visualization conventions.

Q: What do the diagnostic plots show?
A: Plot images: a contact map (which residues are close in 3D, as an N×N binary image), a Ramachandran scatter (backbone torsion angles, revealing secondary-structure composition at a glance), and — for AlphaFold structures — a PAE heatmap (pairwise prediction confidence).

Q: How mobile is each atom in the crystal?
A: B-factor (Debye–Waller factor) reflects atomic displacement in the crystal lattice. It is an experimental observable (units Å²), not a prediction; low values mean the atom is pinned down, high values mean it moves or is heterogeneous across the crystal.

Q: Where is each backbone atom in 3D?
A: The mmCIF table is the protein's shape written out atom by atom. For each backbone N, Cα, C, and carbonyl O, it records an (x, y, z) coordinate triple in Å plus the residue type, chain letter, and residue number.